Protein AF-A0A5R8MTN5-F1 (afdb_monomer_lite)

Sequence (82 aa):
MFVRRGAEGPRRLQEQGLADPALGPRLTAIMLGGTVEHFAHVRLDLGEHAAEETAVGHLTRLWARAIGLTDASPSARPEEGT

Structure (mmCIF, N/CA/C/O backbone):
data_AF-A0A5R8MTN5-F1
#
_entry.id   AF-A0A5R8MTN5-F1
#
loop_
_atom_site.group_PDB
_atom_site.id
_atom_site.type_symbol
_atom_site.label_atom_id
_atom_site.label_alt_id
_atom_site.label_comp_id
_atom_site.label_asym_id
_atom_site.label_entity_id
_atom_site.label_seq_id
_atom_site.pdbx_PDB_ins_code
_atom_site.Cartn_x
_atom_site.Cartn_y
_atom_site.Cartn_z
_atom_site.occupancy
_atom_site.B_iso_or_equiv
_atom_site.auth_seq_id
_atom_site.auth_comp_id
_atom_site.auth_asym_id
_atom_site.auth_atom_id
_atom_site.pdbx_PDB_model_num
ATOM 1 N N . MET A 1 1 ? 6.662 -16.920 2.963 1.00 50.97 1 MET A N 1
ATOM 2 C CA . MET A 1 1 ? 7.237 -15.920 3.901 1.00 50.97 1 MET A CA 1
ATOM 3 C C . MET A 1 1 ? 6.708 -14.506 3.649 1.00 50.97 1 MET A C 1
ATOM 5 O O . MET A 1 1 ? 6.266 -13.884 4.608 1.00 50.97 1 MET A O 1
ATOM 9 N N . PHE A 1 2 ? 6.684 -14.026 2.396 1.00 57.09 2 PHE A N 1
ATOM 10 C CA . PHE A 1 2 ? 6.239 -12.668 2.034 1.00 57.09 2 PHE A CA 1
ATOM 11 C C . PHE A 1 2 ? 4.794 -12.353 2.458 1.00 57.09 2 PHE A C 1
ATOM 13 O O . PHE A 1 2 ? 4.570 -11.383 3.167 1.00 57.09 2 PHE A O 1
ATOM 20 N N . VAL A 1 3 ? 3.837 -13.241 2.161 1.00 60.81 3 VAL A N 1
ATOM 21 C CA . VAL A 1 3 ? 2.412 -13.061 2.518 1.00 60.81 3 VAL A CA 1
ATOM 22 C C . VAL A 1 3 ? 2.183 -12.958 4.032 1.00 60.81 3 VAL A C 1
ATOM 24 O O . VAL A 1 3 ? 1.358 -12.172 4.480 1.00 60.81 3 VAL A O 1
ATOM 27 N N . ARG A 1 4 ? 2.939 -13.715 4.842 1.00 61.41 4 ARG A N 1
ATOM 28 C CA . ARG A 1 4 ? 2.808 -13.678 6.309 1.00 61.41 4 ARG A CA 1
ATOM 29 C C . ARG A 1 4 ? 3.308 -12.352 6.889 1.00 61.41 4 ARG A C 1
ATOM 31 O O . ARG A 1 4 ? 2.665 -11.817 7.777 1.00 61.41 4 ARG A O 1
ATOM 38 N N . ARG A 1 5 ? 4.431 -11.818 6.386 1.00 66.12 5 ARG A N 1
ATOM 39 C CA . ARG A 1 5 ? 4.928 -10.484 6.780 1.00 66.12 5 ARG A CA 1
ATOM 40 C C . ARG A 1 5 ? 4.056 -9.359 6.213 1.00 66.12 5 ARG A C 1
ATOM 42 O O . ARG A 1 5 ? 3.795 -8.392 6.912 1.00 66.12 5 ARG A O 1
ATOM 49 N N . GLY A 1 6 ? 3.571 -9.514 4.983 1.00 68.19 6 GLY A N 1
ATOM 50 C CA . GLY A 1 6 ? 2.711 -8.542 4.309 1.00 68.19 6 GLY A CA 1
ATOM 51 C C . GLY A 1 6 ? 1.321 -8.409 4.932 1.00 68.19 6 GLY A C 1
ATOM 52 O O . GLY A 1 6 ? 0.732 -7.344 4.835 1.00 68.19 6 GLY A O 1
ATOM 53 N N . ALA A 1 7 ? 0.815 -9.448 5.607 1.00 79.25 7 ALA A N 1
ATOM 54 C CA . ALA A 1 7 ? -0.461 -9.398 6.323 1.00 79.25 7 ALA A CA 1
ATOM 55 C C . ALA A 1 7 ? -0.379 -8.676 7.680 1.00 79.25 7 ALA A C 1
ATOM 57 O O . ALA A 1 7 ? -1.399 -8.201 8.171 1.00 79.25 7 ALA A O 1
ATOM 58 N N . GLU A 1 8 ? 0.814 -8.561 8.273 1.00 81.88 8 GLU A N 1
ATOM 59 C CA . GLU A 1 8 ? 0.995 -7.949 9.595 1.00 81.88 8 GLU A CA 1
ATOM 60 C C . GLU A 1 8 ? 0.746 -6.435 9.579 1.00 81.88 8 GLU A C 1
ATOM 62 O O . GLU A 1 8 ? 0.178 -5.892 10.520 1.00 81.88 8 GLU A O 1
ATOM 67 N N . GLY A 1 9 ? 1.119 -5.758 8.487 1.00 81.81 9 GLY A N 1
ATOM 68 C CA . GLY A 1 9 ? 0.862 -4.327 8.304 1.00 81.81 9 GLY A CA 1
ATOM 69 C C . GLY A 1 9 ? -0.637 -3.996 8.288 1.00 81.81 9 GLY A C 1
ATOM 70 O O . GLY A 1 9 ? -1.090 -3.266 9.168 1.00 81.81 9 GLY A O 1
ATOM 71 N N . PRO A 1 10 ? -1.424 -4.559 7.348 1.00 82.44 10 PRO A N 1
ATOM 72 C CA . PRO A 1 10 ? -2.876 -4.392 7.309 1.00 82.44 10 PRO A CA 1
ATOM 73 C C . PRO A 1 10 ? -3.561 -4.803 8.615 1.00 82.44 10 PRO A C 1
ATOM 75 O O . PRO A 1 10 ? -4.397 -4.055 9.110 1.00 82.44 10 PRO A O 1
ATOM 78 N N . ARG A 1 11 ? -3.155 -5.932 9.220 1.00 84.75 11 ARG A N 1
ATOM 79 C CA . ARG A 1 11 ? -3.689 -6.391 10.511 1.00 84.75 11 ARG A CA 1
ATOM 80 C C . ARG A 1 11 ? -3.489 -5.349 11.611 1.00 84.75 11 ARG A C 1
ATOM 82 O O . ARG A 1 11 ? -4.447 -4.973 12.272 1.00 84.75 11 ARG A O 1
ATOM 89 N N . ARG A 1 12 ? -2.268 -4.831 11.767 1.00 85.38 12 ARG A N 1
ATOM 90 C CA . ARG A 1 12 ? -1.958 -3.789 12.755 1.00 85.38 12 ARG A CA 1
ATOM 91 C C . ARG A 1 12 ? -2.751 -2.503 12.504 1.00 85.38 12 ARG A C 1
ATOM 93 O O . ARG A 1 12 ? -3.191 -1.870 13.455 1.00 85.38 12 ARG A O 1
ATOM 100 N N . LEU A 1 13 ? -2.926 -2.097 11.247 1.00 85.00 13 LEU A N 1
ATOM 101 C CA . LEU A 1 13 ? -3.706 -0.901 10.908 1.00 85.00 13 LEU A CA 1
ATOM 102 C C . LEU A 1 13 ? -5.195 -1.081 11.237 1.00 85.00 13 LEU A C 1
ATOM 104 O O . LEU A 1 13 ? -5.819 -0.156 11.748 1.00 85.00 13 LEU A O 1
ATOM 108 N N . GLN A 1 14 ? -5.746 -2.275 11.018 1.00 86.25 14 GLN A N 1
ATOM 109 C CA . GLN A 1 14 ? -7.114 -2.617 11.419 1.00 86.25 14 GLN A CA 1
ATOM 110 C C . GLN A 1 14 ? -7.271 -2.663 12.943 1.00 86.25 14 GLN A C 1
ATOM 112 O O . GLN A 1 14 ? -8.229 -2.106 13.470 1.00 86.25 14 GLN A O 1
ATOM 117 N N . GLU A 1 15 ? -6.313 -3.255 13.664 1.00 88.06 15 GLU A N 1
ATOM 118 C CA . GLU A 1 15 ? -6.277 -3.256 15.138 1.00 88.06 15 GLU A CA 1
ATOM 119 C C . GLU A 1 15 ? -6.246 -1.828 15.719 1.00 88.06 15 GLU A C 1
ATOM 121 O O . GLU A 1 15 ? -6.745 -1.594 16.816 1.00 88.06 15 GLU A O 1
ATOM 126 N N . GLN A 1 16 ? -5.700 -0.861 14.973 1.00 87.62 16 GLN A N 1
ATOM 127 C CA . GLN A 1 16 ? -5.667 0.563 15.327 1.00 87.62 16 GLN A CA 1
ATOM 128 C C . GLN A 1 16 ? -6.904 1.348 14.850 1.00 87.62 16 GLN A C 1
ATOM 130 O O . GLN A 1 16 ? -6.980 2.552 15.080 1.00 87.62 16 GLN A O 1
ATOM 135 N N . GLY A 1 17 ? -7.859 0.699 14.172 1.00 85.69 17 GLY A N 1
ATOM 136 C CA . GLY A 1 17 ? -9.037 1.349 13.588 1.00 85.69 17 GLY A CA 1
ATOM 137 C C . GLY A 1 17 ? -8.727 2.266 12.399 1.00 85.69 17 GLY A C 1
ATOM 138 O O . GLY A 1 17 ? -9.554 3.096 12.038 1.00 85.69 17 GLY A O 1
ATOM 139 N N . LEU A 1 18 ? -7.535 2.141 11.806 1.00 86.31 18 LEU A N 1
ATOM 140 C CA . LEU A 1 18 ? -7.050 2.996 10.717 1.00 86.31 18 LEU A CA 1
ATOM 141 C C . LEU A 1 18 ? -7.327 2.420 9.325 1.00 86.31 18 LEU A C 1
ATOM 143 O O . LEU A 1 18 ? -7.225 3.144 8.341 1.00 86.31 18 LEU A O 1
ATOM 147 N N . ALA A 1 19 ? -7.631 1.127 9.232 1.00 88.25 19 ALA A N 1
ATOM 148 C CA . ALA A 1 19 ? -7.927 0.432 7.985 1.00 88.25 19 ALA A CA 1
ATOM 149 C C . ALA A 1 19 ? -9.256 -0.324 8.092 1.00 88.25 19 ALA A C 1
ATOM 151 O O . ALA A 1 19 ? -9.671 -0.706 9.187 1.00 88.25 19 ALA A O 1
ATOM 152 N N . ASP A 1 20 ? -9.899 -0.557 6.948 1.00 89.31 20 ASP A N 1
ATOM 153 C CA . ASP A 1 20 ? -11.218 -1.182 6.858 1.00 89.31 20 ASP A CA 1
ATOM 154 C C . ASP A 1 20 ? -11.206 -2.595 7.484 1.00 89.31 20 ASP A C 1
ATOM 156 O O . ASP A 1 20 ? -10.508 -3.483 6.973 1.00 89.31 20 ASP A O 1
ATOM 160 N N . PRO A 1 21 ? -11.964 -2.843 8.573 1.00 88.69 21 PRO A N 1
ATOM 161 C CA . PRO A 1 21 ? -11.986 -4.134 9.256 1.00 88.69 21 PRO A CA 1
ATOM 162 C C . PRO A 1 21 ? -12.675 -5.242 8.444 1.00 88.69 21 PRO A C 1
ATOM 164 O O . PRO A 1 21 ? -12.514 -6.416 8.773 1.00 88.69 21 PRO A O 1
ATOM 167 N N . ALA A 1 22 ? -13.425 -4.906 7.388 1.00 91.19 22 ALA A N 1
ATOM 168 C CA . ALA A 1 22 ? -14.062 -5.888 6.513 1.00 91.19 22 ALA A CA 1
ATOM 169 C C . ALA A 1 22 ? -13.062 -6.578 5.566 1.00 91.19 22 ALA A C 1
ATOM 171 O O . ALA A 1 22 ? -13.364 -7.630 4.995 1.00 91.19 22 ALA A O 1
ATOM 172 N N . LEU A 1 23 ? -11.858 -6.021 5.398 1.00 89.44 23 LEU A N 1
ATOM 173 C CA . LEU A 1 23 ? -10.837 -6.586 4.524 1.00 89.44 23 LEU A CA 1
ATOM 174 C C . LEU A 1 23 ? -10.112 -7.760 5.192 1.00 89.44 23 LEU A C 1
ATOM 176 O O . LEU A 1 23 ? -9.457 -7.615 6.220 1.00 89.44 23 LEU A O 1
ATOM 180 N N . GLY A 1 24 ? -10.147 -8.937 4.567 1.00 88.88 24 GLY A N 1
ATOM 181 C CA . GLY A 1 24 ? -9.398 -10.101 5.046 1.00 88.88 24 GLY A CA 1
ATOM 182 C C . GLY A 1 24 ? -7.875 -9.894 4.927 1.00 88.88 24 GLY A C 1
ATOM 183 O O . GLY A 1 24 ? -7.375 -9.884 3.799 1.00 88.88 24 GLY A O 1
ATOM 184 N N . PRO A 1 25 ? -7.091 -9.845 6.029 1.00 83.81 25 PRO A N 1
ATOM 185 C CA . PRO A 1 25 ? -5.677 -9.431 6.003 1.00 83.81 25 PRO A CA 1
ATOM 186 C C . PRO A 1 25 ? -4.801 -10.232 5.037 1.00 83.81 25 PRO A C 1
ATOM 188 O O . PRO A 1 25 ? -3.933 -9.692 4.351 1.00 83.81 25 PRO A O 1
ATOM 191 N N . ARG A 1 26 ? -5.041 -11.547 4.962 1.00 86.75 26 ARG A N 1
ATOM 192 C CA . ARG A 1 26 ? -4.286 -12.455 4.093 1.00 86.75 26 ARG A CA 1
ATOM 193 C C . ARG A 1 26 ? -4.576 -12.210 2.615 1.00 86.75 26 ARG A C 1
ATOM 195 O O . ARG A 1 26 ? -3.641 -12.215 1.820 1.00 86.75 26 ARG A O 1
ATOM 202 N N . LEU A 1 27 ? -5.847 -12.038 2.250 1.00 87.38 27 LEU A N 1
ATOM 203 C CA . LEU A 1 27 ? -6.235 -11.795 0.860 1.00 87.38 27 LEU A CA 1
ATOM 204 C C . LEU A 1 27 ? -5.737 -10.420 0.410 1.00 87.38 27 LEU A C 1
ATOM 206 O O . LEU A 1 27 ? -5.136 -10.319 -0.655 1.00 87.38 27 LEU A O 1
ATOM 210 N N . THR A 1 28 ? -5.871 -9.405 1.265 1.00 89.19 28 THR A N 1
ATOM 211 C CA . THR A 1 28 ? -5.307 -8.070 1.038 1.00 89.19 28 THR A CA 1
ATOM 212 C C . THR A 1 28 ? -3.803 -8.144 0.785 1.00 89.19 28 THR A C 1
ATOM 214 O O . THR A 1 28 ? -3.341 -7.672 -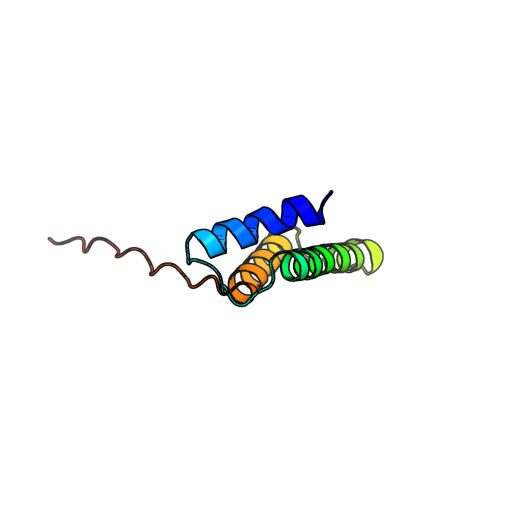0.246 1.00 89.19 28 THR A O 1
ATOM 217 N N . ALA A 1 29 ? -3.030 -8.824 1.638 1.00 86.31 29 ALA A N 1
ATOM 218 C CA . ALA A 1 29 ? -1.584 -8.963 1.444 1.00 86.31 29 ALA A CA 1
ATOM 219 C C . ALA A 1 29 ? -1.193 -9.652 0.121 1.00 86.31 29 ALA A C 1
ATOM 221 O O . ALA A 1 29 ? -0.184 -9.285 -0.480 1.00 86.31 29 ALA A O 1
ATOM 222 N N . ILE A 1 30 ? -1.976 -10.637 -0.336 1.00 89.50 30 ILE A N 1
ATOM 223 C CA . ILE A 1 30 ? -1.764 -11.296 -1.635 1.00 89.50 30 ILE A CA 1
ATOM 224 C C . ILE A 1 30 ? -2.012 -10.311 -2.779 1.00 89.50 30 ILE A C 1
ATOM 226 O O . ILE A 1 30 ? -1.168 -10.193 -3.663 1.00 89.50 30 ILE A O 1
ATOM 230 N N . MET A 1 31 ? -3.136 -9.591 -2.749 1.00 89.44 31 MET A N 1
ATOM 231 C CA . MET A 1 31 ? -3.487 -8.628 -3.797 1.00 89.44 31 MET A CA 1
ATOM 232 C C . MET A 1 31 ? -2.451 -7.506 -3.899 1.00 89.44 31 MET A C 1
ATOM 234 O O . MET A 1 31 ? -1.983 -7.215 -4.996 1.00 89.44 31 MET A O 1
ATOM 238 N N . LEU A 1 32 ? -2.034 -6.940 -2.759 1.00 87.06 32 LEU A N 1
ATOM 239 C CA . LEU A 1 32 ? -1.001 -5.903 -2.711 1.00 87.06 32 LEU A CA 1
ATOM 240 C C . LEU A 1 32 ? 0.330 -6.422 -3.278 1.00 87.06 32 LEU A C 1
ATOM 242 O O . LEU A 1 32 ? 0.919 -5.789 -4.149 1.00 87.06 32 LEU A O 1
ATOM 246 N N . GLY A 1 33 ? 0.781 -7.605 -2.844 1.00 86.69 33 GLY A N 1
ATOM 247 C CA . GLY A 1 33 ? 2.011 -8.216 -3.359 1.00 86.69 33 GLY A CA 1
ATOM 248 C C . GLY A 1 33 ? 1.979 -8.446 -4.873 1.00 86.69 33 GLY A C 1
ATOM 249 O O . GLY A 1 33 ? 2.940 -8.104 -5.560 1.00 86.69 33 GLY A O 1
ATOM 250 N N . GLY A 1 34 ? 0.852 -8.937 -5.398 1.00 89.94 34 GLY A N 1
ATOM 251 C CA . GLY A 1 34 ? 0.667 -9.170 -6.831 1.00 89.94 34 GLY A CA 1
ATOM 252 C C . GLY A 1 34 ? 0.748 -7.893 -7.673 1.00 89.94 34 GLY A C 1
ATOM 253 O O . GLY A 1 34 ? 1.286 -7.923 -8.775 1.00 89.94 34 GLY A O 1
ATOM 254 N N . THR A 1 35 ? 0.282 -6.749 -7.156 1.00 87.19 35 THR A N 1
ATOM 255 C CA . THR A 1 35 ? 0.402 -5.465 -7.868 1.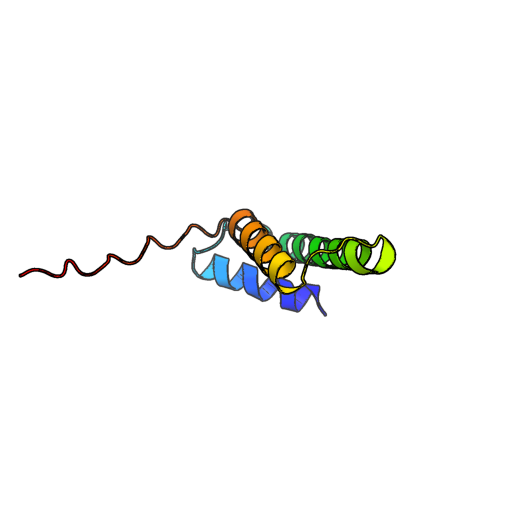00 87.19 35 THR A CA 1
ATOM 256 C C . THR A 1 35 ? 1.860 -5.016 -8.013 1.00 87.19 35 THR A C 1
ATOM 258 O O . THR A 1 35 ? 2.227 -4.502 -9.067 1.00 87.19 35 THR A O 1
ATOM 261 N N . VAL A 1 36 ? 2.709 -5.234 -6.997 1.00 86.56 36 VAL A N 1
ATOM 262 C CA . VAL A 1 36 ? 4.153 -4.926 -7.095 1.00 86.56 36 VAL A CA 1
ATOM 263 C C . VAL A 1 36 ? 4.832 -5.827 -8.106 1.00 86.56 36 VAL A C 1
ATOM 265 O O . VAL A 1 36 ? 5.600 -5.347 -8.932 1.00 86.56 36 VAL A O 1
ATOM 268 N N . GLU A 1 37 ? 4.557 -7.127 -8.028 1.00 88.62 37 GLU A N 1
ATOM 269 C CA . GLU A 1 37 ? 5.158 -8.123 -8.910 1.00 88.62 37 GLU A CA 1
ATOM 270 C C . GLU A 1 37 ? 4.798 -7.839 -10.372 1.00 88.62 37 GLU A C 1
ATOM 272 O O . GLU A 1 37 ? 5.675 -7.790 -11.233 1.00 88.62 37 GLU A O 1
ATOM 277 N N . HIS A 1 38 ? 3.526 -7.527 -10.636 1.00 88.00 38 HIS A N 1
ATOM 278 C CA . HIS A 1 38 ? 3.075 -7.126 -11.963 1.00 88.00 38 HIS A CA 1
ATOM 279 C C . HIS A 1 38 ? 3.723 -5.817 -12.433 1.00 88.00 38 HIS A C 1
ATOM 281 O O . HIS A 1 38 ? 4.189 -5.738 -13.567 1.00 88.00 3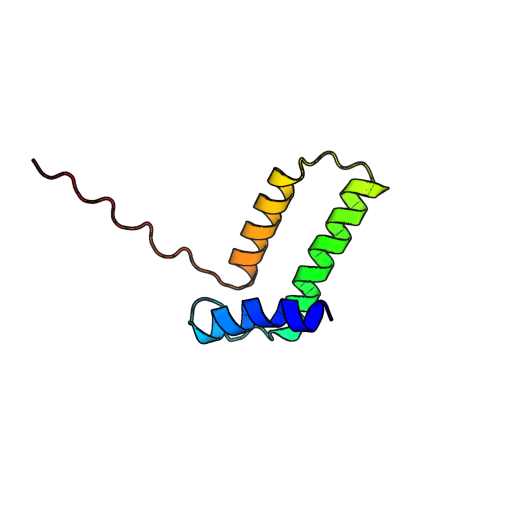8 HIS A O 1
ATOM 287 N N . PHE A 1 39 ? 3.807 -4.798 -11.573 1.00 86.25 39 PHE A N 1
ATOM 288 C CA . PHE A 1 39 ? 4.462 -3.541 -11.935 1.00 86.25 39 PHE A CA 1
ATOM 289 C C . PHE A 1 39 ? 5.957 -3.732 -12.240 1.00 86.25 39 PHE A C 1
ATOM 291 O O . PHE A 1 39 ? 6.466 -3.171 -13.209 1.00 86.25 39 PHE A O 1
ATOM 298 N N . ALA A 1 40 ? 6.660 -4.552 -11.456 1.00 86.12 40 ALA A N 1
ATOM 299 C CA . ALA A 1 40 ? 8.061 -4.876 -11.703 1.00 86.12 40 ALA A CA 1
ATOM 300 C C . ALA A 1 40 ? 8.249 -5.561 -13.064 1.00 86.12 40 ALA A C 1
ATOM 302 O O . ALA A 1 40 ? 9.150 -5.174 -13.804 1.00 86.12 40 ALA A O 1
ATOM 303 N N . HIS A 1 41 ? 7.370 -6.506 -13.415 1.00 84.81 41 HIS A N 1
ATOM 304 C CA . HIS A 1 41 ? 7.354 -7.146 -14.732 1.00 84.81 41 HIS A CA 1
ATOM 305 C C . HIS A 1 41 ? 7.140 -6.125 -15.862 1.00 84.81 41 HIS A C 1
ATOM 307 O O . HIS A 1 41 ? 7.909 -6.092 -16.816 1.00 84.81 41 HIS A O 1
ATOM 313 N N . VAL A 1 42 ? 6.162 -5.221 -15.732 1.00 84.06 42 VAL A N 1
ATOM 314 C CA . VAL A 1 42 ? 5.897 -4.177 -16.742 1.00 84.06 42 VAL A CA 1
ATOM 315 C C . VAL A 1 42 ? 7.094 -3.231 -16.917 1.00 84.06 42 VAL A C 1
ATOM 317 O O . VAL A 1 42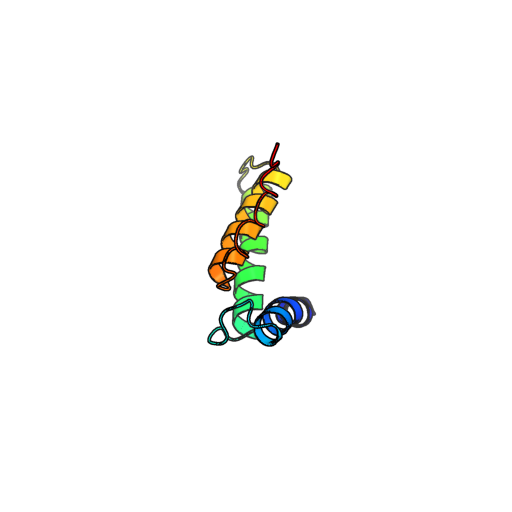 ? 7.469 -2.896 -18.039 1.00 84.06 42 VAL A O 1
ATOM 320 N N . ARG A 1 43 ? 7.739 -2.828 -15.820 1.00 81.06 43 ARG A N 1
ATOM 321 C CA . ARG A 1 43 ? 8.897 -1.924 -15.863 1.00 81.06 43 ARG A CA 1
ATOM 322 C C . ARG A 1 43 ? 10.147 -2.588 -16.449 1.00 81.06 43 ARG A C 1
ATOM 324 O O . ARG A 1 43 ? 10.878 -1.950 -17.198 1.00 81.06 43 ARG A O 1
ATOM 331 N N . LEU A 1 44 ? 10.426 -3.833 -16.062 1.00 81.44 44 LEU A N 1
ATOM 332 C CA . LEU A 1 44 ? 11.659 -4.535 -16.436 1.00 81.44 44 LEU A CA 1
ATOM 333 C C . LEU A 1 44 ? 11.570 -5.196 -17.813 1.00 81.44 44 LEU A C 1
ATOM 335 O O . LEU A 1 44 ? 12.533 -5.123 -18.573 1.00 81.44 44 LEU A O 1
ATOM 339 N N . ASP A 1 45 ? 10.422 -5.789 -18.141 1.00 81.94 45 ASP A N 1
ATOM 340 C CA . ASP A 1 45 ? 10.294 -6.671 -19.305 1.00 81.94 45 ASP A CA 1
ATOM 341 C C . ASP A 1 45 ? 9.543 -6.002 -20.467 1.00 81.94 45 ASP A C 1
ATOM 343 O O . ASP A 1 45 ? 9.767 -6.355 -21.624 1.00 81.94 45 ASP A O 1
ATOM 347 N N . LEU A 1 46 ? 8.678 -5.017 -20.184 1.00 78.56 46 LEU A N 1
ATOM 348 C CA . LEU A 1 46 ? 7.859 -4.322 -21.192 1.00 78.56 46 LEU A CA 1
ATOM 349 C C . LEU A 1 46 ? 8.312 -2.880 -21.475 1.00 78.56 46 LEU A C 1
ATOM 351 O O . LEU A 1 46 ? 7.756 -2.230 -22.357 1.00 78.56 46 LEU A O 1
ATOM 355 N N . GLY A 1 47 ? 9.353 -2.401 -20.784 1.00 73.81 47 GLY A N 1
ATOM 356 C CA . GLY A 1 47 ? 10.018 -1.131 -21.093 1.00 73.81 47 GLY A CA 1
ATOM 357 C C . GLY A 1 47 ? 9.288 0.125 -20.610 1.00 73.81 47 GLY A C 1
ATOM 358 O O . GLY A 1 47 ? 9.564 1.211 -21.114 1.00 73.81 47 GLY A O 1
ATOM 359 N N . GLU A 1 48 ? 8.375 0.012 -19.643 1.00 77.56 48 GLU A N 1
ATOM 360 C CA . GLU A 1 48 ? 7.711 1.189 -19.075 1.00 77.56 48 GLU A CA 1
ATOM 361 C C . GLU A 1 48 ? 8.706 2.043 -18.270 1.00 77.56 48 GLU A C 1
ATOM 363 O O . GLU A 1 48 ? 9.280 1.604 -17.269 1.00 77.56 48 GLU A O 1
ATOM 368 N N . HIS A 1 49 ? 8.895 3.296 -18.685 1.00 69.19 49 HIS A N 1
ATOM 369 C CA . HIS A 1 49 ? 9.859 4.220 -18.086 1.00 69.19 49 HIS A CA 1
ATOM 370 C C . HIS A 1 49 ? 9.230 5.073 -16.978 1.00 69.19 49 HIS A C 1
ATOM 372 O O . HIS A 1 49 ? 9.232 6.302 -17.030 1.00 69.19 49 HIS A O 1
ATOM 378 N N . ALA A 1 50 ? 8.708 4.424 -15.941 1.00 74.38 50 AL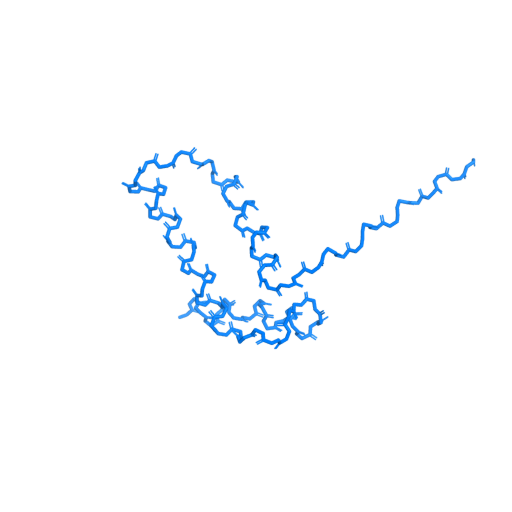A A N 1
ATOM 379 C CA . ALA A 1 50 ? 8.390 5.108 -14.694 1.00 74.38 50 ALA A CA 1
ATOM 380 C C . ALA A 1 50 ? 9.632 5.140 -13.791 1.00 74.38 50 ALA A C 1
ATOM 382 O O . ALA A 1 50 ? 10.241 4.098 -13.528 1.00 74.38 50 ALA A O 1
ATOM 383 N N . ALA A 1 51 ? 9.994 6.326 -13.290 1.00 83.19 51 ALA A N 1
ATOM 384 C CA . ALA A 1 51 ? 10.982 6.441 -12.219 1.00 83.19 51 ALA A CA 1
ATOM 385 C C . ALA A 1 51 ? 10.507 5.638 -10.997 1.00 83.19 51 ALA A C 1
ATOM 387 O O . ALA A 1 51 ? 9.316 5.643 -10.664 1.00 83.19 51 ALA A O 1
ATOM 388 N N . GLU A 1 52 ? 11.432 4.938 -10.342 1.00 81.00 52 GLU A N 1
ATOM 389 C CA . GLU A 1 52 ? 11.118 4.032 -9.236 1.00 81.00 52 GLU A CA 1
ATOM 390 C C . GLU A 1 52 ? 10.378 4.764 -8.110 1.00 81.00 52 GLU A C 1
ATOM 392 O O . GLU A 1 52 ? 9.332 4.308 -7.649 1.00 81.00 52 GLU A O 1
ATOM 397 N N . GLU A 1 53 ? 10.851 5.952 -7.738 1.00 82.38 53 GLU A N 1
ATOM 398 C CA . GLU A 1 53 ? 10.266 6.775 -6.682 1.00 82.38 53 GLU A CA 1
ATOM 399 C C . GLU A 1 53 ? 8.837 7.209 -7.023 1.00 82.38 53 GLU A C 1
ATOM 401 O O . GLU A 1 53 ? 7.949 7.206 -6.165 1.00 82.38 53 GLU A O 1
ATOM 406 N N . THR A 1 54 ? 8.590 7.545 -8.291 1.00 86.06 54 THR A N 1
ATOM 407 C CA . THR A 1 54 ? 7.255 7.897 -8.779 1.00 86.06 54 THR A CA 1
ATOM 408 C C . THR A 1 54 ? 6.314 6.703 -8.658 1.00 86.06 54 THR A C 1
ATOM 410 O O . THR A 1 54 ? 5.222 6.833 -8.101 1.00 86.06 54 THR A O 1
ATOM 413 N N . ALA A 1 55 ? 6.744 5.523 -9.101 1.00 85.50 55 ALA A N 1
ATOM 414 C CA . ALA A 1 55 ? 5.945 4.307 -9.022 1.00 85.50 55 ALA A CA 1
ATOM 415 C C . ALA A 1 55 ? 5.634 3.890 -7.579 1.00 85.50 55 ALA A C 1
ATOM 417 O O . ALA A 1 55 ? 4.482 3.591 -7.257 1.00 85.50 55 ALA A O 1
ATOM 418 N N . VAL A 1 56 ? 6.631 3.941 -6.691 1.00 86.44 56 VAL A N 1
ATOM 419 C CA . VAL A 1 56 ? 6.458 3.684 -5.254 1.00 86.44 56 VAL A CA 1
ATOM 420 C C . VAL A 1 56 ? 5.447 4.659 -4.652 1.00 86.44 56 VAL A C 1
ATOM 422 O O . VAL A 1 56 ? 4.556 4.238 -3.909 1.00 86.44 56 VAL A O 1
ATOM 425 N N . GLY A 1 57 ? 5.523 5.945 -5.006 1.00 87.00 57 GLY A N 1
ATOM 426 C CA . GLY A 1 57 ? 4.561 6.956 -4.568 1.00 87.00 57 GLY A CA 1
ATOM 427 C C . GLY A 1 57 ? 3.128 6.653 -5.020 1.00 87.00 57 GLY A C 1
ATOM 428 O O . GLY A 1 57 ? 2.195 6.735 -4.216 1.00 87.00 57 GLY A O 1
ATOM 429 N N . HIS A 1 58 ? 2.941 6.257 -6.282 1.00 89.62 58 HIS A N 1
ATOM 430 C CA . HIS A 1 58 ? 1.627 5.885 -6.812 1.00 89.62 58 HIS A CA 1
ATOM 431 C C . HIS A 1 58 ? 1.065 4.625 -6.150 1.00 89.62 58 HIS A C 1
ATOM 433 O O . HIS A 1 58 ? -0.073 4.648 -5.676 1.00 89.62 58 HIS A O 1
ATOM 439 N N . LEU A 1 59 ? 1.859 3.555 -6.061 1.00 87.75 59 LEU A N 1
ATOM 440 C CA . LEU A 1 59 ? 1.454 2.295 -5.433 1.00 87.75 59 LEU A CA 1
ATOM 441 C C . LEU A 1 59 ? 1.082 2.500 -3.962 1.00 87.75 59 LEU A C 1
ATOM 443 O O . LEU A 1 59 ? 0.027 2.045 -3.530 1.00 87.75 59 LEU A O 1
ATOM 447 N N . THR A 1 60 ? 1.879 3.271 -3.218 1.00 87.56 60 THR A N 1
ATOM 448 C CA . THR A 1 60 ? 1.604 3.580 -1.806 1.00 87.56 60 THR A CA 1
ATOM 449 C C . THR A 1 60 ? 0.266 4.303 -1.633 1.00 87.56 60 THR A C 1
ATOM 451 O O . THR A 1 60 ? -0.524 3.932 -0.767 1.00 87.56 60 THR A O 1
ATOM 454 N N . ARG A 1 61 ? -0.033 5.305 -2.473 1.00 89.25 61 ARG A N 1
ATOM 455 C CA . ARG A 1 61 ? -1.310 6.044 -2.421 1.00 89.25 61 ARG A CA 1
ATOM 456 C C . ARG A 1 61 ? -2.504 5.170 -2.791 1.00 89.25 61 ARG A C 1
ATOM 458 O O . ARG A 1 61 ? -3.542 5.251 -2.136 1.00 89.25 61 ARG A O 1
ATOM 465 N N . LEU A 1 62 ? -2.366 4.348 -3.832 1.00 88.50 62 LEU A N 1
ATOM 466 C CA . LEU A 1 62 ? -3.408 3.408 -4.245 1.00 88.50 62 LEU A CA 1
ATOM 467 C C . LEU A 1 62 ? -3.711 2.415 -3.126 1.00 88.50 62 LEU A C 1
ATOM 469 O O . LEU A 1 62 ? -4.874 2.193 -2.806 1.00 88.50 62 LEU A O 1
ATOM 473 N N . TRP A 1 63 ? -2.680 1.872 -2.489 1.00 88.94 63 TRP A N 1
ATOM 474 C CA . TRP A 1 63 ? -2.834 0.930 -1.390 1.00 88.94 63 TRP A CA 1
ATOM 475 C C . TRP A 1 63 ? -3.418 1.551 -0.136 1.00 88.94 63 TRP A C 1
ATOM 477 O O . TRP A 1 63 ? -4.327 0.959 0.432 1.00 88.94 63 TRP A O 1
ATOM 487 N N . ALA A 1 64 ? -2.950 2.736 0.269 1.00 88.19 64 ALA A N 1
ATOM 488 C CA . ALA A 1 64 ? -3.515 3.462 1.403 1.00 88.19 64 ALA A CA 1
ATOM 489 C C . ALA A 1 64 ? -5.030 3.635 1.226 1.00 88.19 64 ALA A C 1
ATOM 491 O O . ALA A 1 64 ? -5.810 3.268 2.099 1.00 88.19 64 ALA A O 1
ATOM 492 N N . ARG A 1 65 ? -5.465 4.067 0.040 1.00 87.56 65 ARG A N 1
ATOM 493 C CA . ARG A 1 65 ? -6.893 4.180 -0.278 1.00 87.56 65 ARG A CA 1
ATOM 494 C C . ARG A 1 65 ? -7.601 2.825 -0.322 1.00 87.56 65 ARG A C 1
ATOM 496 O O . ARG A 1 65 ? -8.693 2.702 0.217 1.00 87.56 65 ARG A O 1
ATOM 503 N N . ALA A 1 66 ? -6.990 1.810 -0.933 1.00 86.81 66 ALA A N 1
ATOM 504 C CA . ALA A 1 66 ? -7.580 0.479 -1.081 1.00 86.81 66 ALA A CA 1
ATOM 505 C C . ALA A 1 66 ? -7.794 -0.246 0.256 1.00 86.81 66 ALA A C 1
ATOM 507 O O . ALA A 1 66 ? -8.725 -1.037 0.365 1.00 86.81 66 ALA A O 1
ATOM 508 N N . ILE A 1 67 ? -6.963 0.023 1.269 1.00 88.19 67 ILE A N 1
ATOM 509 C CA . ILE A 1 67 ? -7.154 -0.517 2.625 1.00 88.19 67 ILE A CA 1
ATOM 510 C C . ILE A 1 67 ? -8.082 0.345 3.493 1.00 88.19 67 ILE A C 1
ATOM 512 O O . ILE A 1 67 ? -8.248 0.053 4.674 1.00 88.19 67 ILE A O 1
ATOM 516 N N . GLY A 1 68 ? -8.666 1.409 2.936 1.00 85.06 68 GLY A N 1
ATOM 517 C CA . GLY A 1 68 ? -9.540 2.322 3.670 1.00 85.06 68 GLY A CA 1
ATOM 518 C C . GLY A 1 68 ? -8.798 3.271 4.611 1.00 85.06 68 GLY A C 1
ATOM 519 O O . GLY A 1 68 ? -9.412 3.784 5.540 1.00 85.06 68 GLY A O 1
ATOM 520 N N . LEU A 1 69 ? -7.499 3.512 4.392 1.00 84.00 69 LEU A N 1
ATOM 521 C CA . LEU A 1 69 ? -6.741 4.505 5.150 1.00 84.00 69 LEU A CA 1
ATOM 522 C 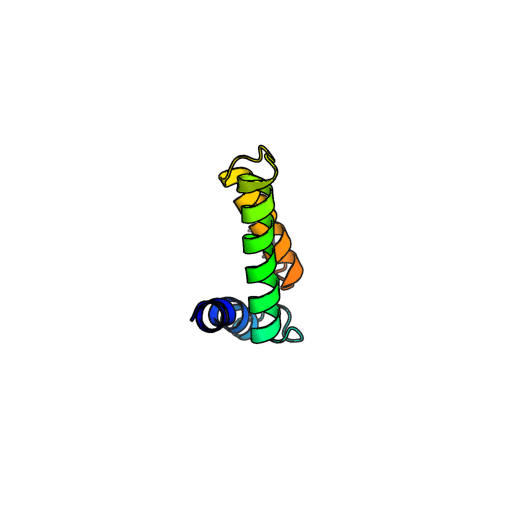C . LEU A 1 69 ? -7.286 5.898 4.797 1.00 84.00 69 LEU A C 1
ATOM 524 O O . LEU A 1 69 ? -6.972 6.462 3.747 1.00 84.00 69 LEU A O 1
ATOM 528 N N . THR A 1 70 ? -8.155 6.435 5.648 1.00 64.75 70 THR A N 1
ATOM 529 C CA . THR A 1 70 ? -8.602 7.829 5.566 1.00 64.75 70 THR A CA 1
ATOM 530 C C . THR A 1 70 ? -7.453 8.748 5.952 1.00 64.75 70 THR A C 1
ATOM 532 O O . THR A 1 70 ? -6.743 8.465 6.918 1.00 64.75 70 THR A O 1
ATOM 535 N N . ASP A 1 71 ? -7.279 9.851 5.219 1.00 60.97 71 ASP A N 1
ATOM 536 C CA . ASP A 1 71 ? -6.349 10.906 5.615 1.00 60.97 71 ASP A CA 1
ATOM 537 C C . ASP A 1 71 ? -6.671 11.293 7.064 1.00 60.97 71 ASP A C 1
ATOM 539 O O . ASP A 1 71 ? -7.769 11.772 7.364 1.00 60.97 71 ASP A O 1
ATOM 543 N N . ALA A 1 72 ? -5.734 11.048 7.984 1.00 52.38 72 ALA A N 1
ATOM 544 C CA . ALA A 1 72 ? -5.786 11.699 9.280 1.00 52.38 72 ALA A CA 1
ATOM 545 C C . ALA A 1 72 ? -5.847 13.197 8.973 1.00 52.38 72 ALA A C 1
ATOM 547 O O . ALA A 1 72 ? -4.961 13.709 8.288 1.00 52.38 72 ALA A O 1
ATOM 548 N N . SER A 1 73 ? -6.950 13.833 9.381 1.00 41.41 73 SER A N 1
ATOM 549 C CA . SER A 1 73 ? -7.277 15.241 9.137 1.00 41.41 73 SER A CA 1
ATOM 550 C C . SER A 1 73 ? -6.013 16.106 9.082 1.00 41.41 73 SER A C 1
ATOM 552 O O . SER A 1 73 ? -5.157 15.925 9.958 1.00 41.41 73 SER A O 1
ATOM 554 N N . PRO A 1 74 ? -5.860 17.019 8.098 1.00 44.88 74 PRO A N 1
ATOM 555 C CA . PRO A 1 74 ? -4.692 17.883 8.030 1.00 44.88 74 PRO A CA 1
ATOM 556 C C . PRO A 1 74 ? -4.547 18.549 9.391 1.00 44.88 74 PRO A C 1
ATOM 558 O O . PRO A 1 74 ? -5.436 19.288 9.813 1.00 44.88 74 PRO A O 1
ATOM 561 N N . SER A 1 75 ? -3.468 18.194 10.098 1.00 47.69 75 SER A N 1
ATOM 562 C CA . SER A 1 75 ? -3.122 18.760 11.395 1.00 47.69 75 SER A CA 1
ATOM 563 C C . SER A 1 75 ? -3.373 20.254 11.311 1.00 47.69 75 SER A C 1
ATOM 565 O O . SER A 1 75 ? -2.795 20.914 10.443 1.00 47.69 75 SER A O 1
ATOM 567 N N . ALA A 1 76 ? -4.285 20.745 12.153 1.00 50.59 76 ALA A N 1
ATOM 568 C CA . ALA A 1 76 ? -4.631 22.149 12.235 1.00 50.59 76 ALA A CA 1
ATOM 569 C C . ALA A 1 76 ? -3.328 22.946 12.234 1.00 50.59 76 ALA A C 1
ATOM 571 O O . ALA A 1 76 ? -2.473 22.768 13.106 1.00 50.59 76 ALA A O 1
ATOM 572 N N . ARG A 1 77 ? -3.142 23.754 11.189 1.00 50.97 77 ARG A N 1
ATOM 573 C CA . ARG A 1 77 ? -2.098 24.770 11.179 1.00 50.97 77 ARG A CA 1
ATOM 574 C C . ARG A 1 77 ? -2.366 25.602 12.437 1.00 50.97 77 ARG A C 1
ATOM 576 O O . ARG A 1 77 ? -3.519 26.002 12.603 1.00 50.97 77 ARG A O 1
ATOM 583 N N . PRO A 1 78 ? -1.401 25.806 13.349 1.00 50.22 78 PRO A N 1
ATOM 584 C CA . PRO A 1 78 ? -1.616 26.754 14.425 1.00 50.22 78 PRO A CA 1
ATOM 585 C C . PRO A 1 78 ? -1.970 28.075 13.752 1.00 50.22 78 PRO A C 1
ATOM 587 O O . PRO A 1 78 ? -1.222 28.548 12.896 1.00 50.22 78 PRO A O 1
ATOM 590 N N . GLU A 1 79 ? -3.151 28.597 14.058 1.00 57.53 79 GLU A N 1
ATOM 591 C CA . GLU A 1 79 ? -3.495 29.982 13.783 1.00 57.53 79 GLU A CA 1
ATOM 592 C C . GLU A 1 79 ? -2.383 30.811 14.442 1.00 57.53 79 GLU A C 1
ATOM 594 O O . GLU A 1 79 ? -2.316 30.905 15.669 1.00 57.53 79 GLU A O 1
ATOM 599 N N . GLU A 1 80 ? -1.441 31.316 13.641 1.00 54.62 80 GLU A N 1
ATOM 600 C CA . GLU A 1 80 ? -0.473 32.322 14.070 1.00 54.62 80 GLU A CA 1
ATOM 601 C C . GLU A 1 80 ? -1.271 33.597 14.355 1.00 54.62 80 GLU A C 1
ATOM 603 O O . GLU A 1 80 ? -1.498 34.443 13.493 1.00 54.62 80 GLU A O 1
ATOM 608 N N . GLY A 1 81 ? -1.805 33.658 15.572 1.00 61.19 81 GLY A N 1
ATOM 609 C CA . GLY A 1 81 ? -2.498 34.806 16.115 1.00 61.19 81 GLY A CA 1
ATOM 610 C C . GLY A 1 81 ? -1.504 35.819 16.669 1.00 61.19 81 GLY A C 1
ATOM 611 O O . GLY A 1 81 ? -0.928 35.570 17.721 1.00 61.19 81 GLY A O 1
ATOM 612 N N . THR A 1 82 ? -1.454 36.963 15.980 1.00 53.69 82 THR A N 1
ATOM 613 C CA . THR A 1 82 ? -1.142 38.343 16.427 1.00 53.69 82 THR A CA 1
ATOM 614 C C . THR A 1 82 ? 0.231 38.655 17.016 1.00 53.69 82 THR A C 1
ATOM 616 O O . THR A 1 82 ? 0.534 38.216 18.144 1.00 53.69 82 THR A O 1
#

Radius of gyration: 16.54 Å; chains: 1; bounding box: 26×54×38 Å

Foldseek 3Di:
DQLVVLLVVLVVCVVVVQFDPVDDSSVLSVVLVVVVVVVCCCVPPVPDPDDPVRVVVVSVVVSCVVRVRDPPPDPPDPPPDD

pLDDT: mean 78.47, std 13.55, range [41.41, 91.19]

Secondary structure (DSSP, 8-state):
-HHHHHHHHHHHHHHTT-S-TTS-HHHHHHHHHHHHHHHHHHHHHS-----HHHHHHHHHHHHHHHTT--------------